Protein AF-A0A7C2IKR9-F1 (afdb_monomer_lite)

pLDDT: mean 73.6, std 21.82, range [35.56, 95.94]

Foldseek 3Di:
DDDDPDPDDDDDPDPPPPDDQKDWDDWDWDQDPVGIWIWIKIAGPVDRDIDIDTHDDDDDPPPPPPDD

Structure (mmCIF, N/CA/C/O backbone):
data_AF-A0A7C2IKR9-F1
#
_entry.id   AF-A0A7C2IKR9-F1
#
loop_
_atom_site.group_PDB
_atom_site.id
_atom_site.type_symbol
_atom_site.label_atom_id
_atom_site.label_alt_id
_atom_site.label_comp_id
_atom_site.label_asym_id
_atom_site.label_entity_id
_atom_site.label_seq_id
_atom_site.pdbx_PDB_ins_code
_atom_site.Cartn_x
_atom_site.Cartn_y
_atom_site.Cartn_z
_atom_site.occupancy
_atom_site.B_iso_or_equiv
_atom_site.auth_seq_id
_atom_site.auth_comp_id
_atom_site.auth_asym_id
_atom_site.auth_atom_id
_atom_site.pdbx_PDB_model_num
ATOM 1 N N . MET A 1 1 ? 17.689 2.635 -9.407 1.00 38.72 1 MET A N 1
ATOM 2 C CA . MET A 1 1 ? 17.010 2.525 -8.099 1.00 38.72 1 MET A CA 1
ATOM 3 C C . MET A 1 1 ? 16.534 3.909 -7.679 1.00 38.72 1 MET A C 1
ATOM 5 O O . MET A 1 1 ? 17.361 4.645 -7.174 1.00 38.72 1 MET A O 1
ATOM 9 N N . GLN A 1 2 ? 15.271 4.275 -7.944 1.00 35.56 2 GLN A N 1
ATOM 10 C CA . GLN A 1 2 ? 14.517 5.361 -7.281 1.00 35.56 2 GLN A CA 1
ATOM 11 C C . GLN A 1 2 ? 13.017 5.139 -7.581 1.00 35.56 2 GLN A C 1
ATOM 13 O O . GLN A 1 2 ? 12.550 5.517 -8.652 1.00 35.56 2 GLN A O 1
ATOM 18 N N . ASN A 1 3 ? 12.268 4.496 -6.679 1.00 35.97 3 ASN A N 1
ATOM 19 C CA . ASN A 1 3 ? 10.811 4.346 -6.806 1.00 35.97 3 ASN A CA 1
ATOM 20 C C . ASN A 1 3 ? 10.136 5.364 -5.880 1.00 35.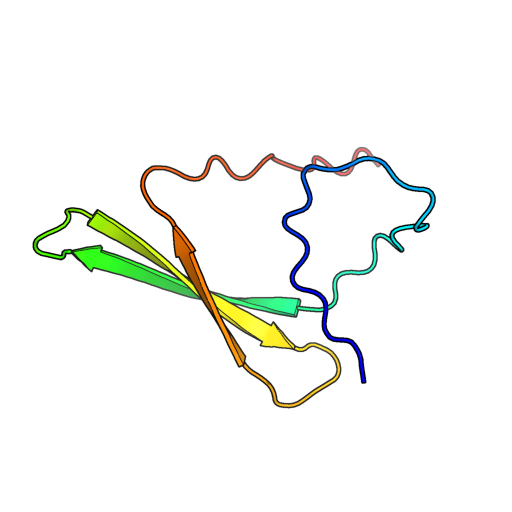97 3 ASN A C 1
ATOM 22 O O . ASN A 1 3 ? 9.905 5.108 -4.704 1.00 35.97 3 ASN A O 1
ATOM 26 N N . VAL A 1 4 ? 9.902 6.569 -6.409 1.00 43.47 4 VAL A N 1
ATOM 27 C CA . VAL A 1 4 ? 9.322 7.697 -5.667 1.00 43.47 4 VAL A CA 1
ATOM 28 C C . VAL A 1 4 ? 7.799 7.550 -5.624 1.00 43.47 4 VAL A C 1
ATOM 30 O O . VAL A 1 4 ? 7.130 7.674 -6.651 1.00 43.47 4 VAL A O 1
ATOM 33 N N . ILE A 1 5 ? 7.239 7.323 -4.433 1.00 47.72 5 ILE A N 1
ATOM 34 C CA . ILE A 1 5 ? 5.809 7.518 -4.164 1.00 47.72 5 ILE A CA 1
ATOM 35 C C . ILE A 1 5 ? 5.592 9.031 -4.062 1.00 47.72 5 ILE A C 1
ATOM 37 O O . ILE A 1 5 ? 5.951 9.654 -3.067 1.00 47.72 5 ILE A O 1
ATOM 41 N N . GLN A 1 6 ? 5.071 9.649 -5.123 1.00 49.44 6 GLN A N 1
ATOM 42 C CA . GLN A 1 6 ? 4.843 11.094 -5.150 1.00 49.44 6 GLN A CA 1
ATOM 43 C C . GLN A 1 6 ? 3.569 11.451 -4.376 1.00 49.44 6 GLN A C 1
ATOM 45 O O . GLN A 1 6 ? 2.465 11.437 -4.918 1.00 49.44 6 GLN A O 1
ATOM 50 N N . HIS A 1 7 ? 3.739 11.819 -3.110 1.00 46.94 7 HIS A N 1
ATOM 51 C CA .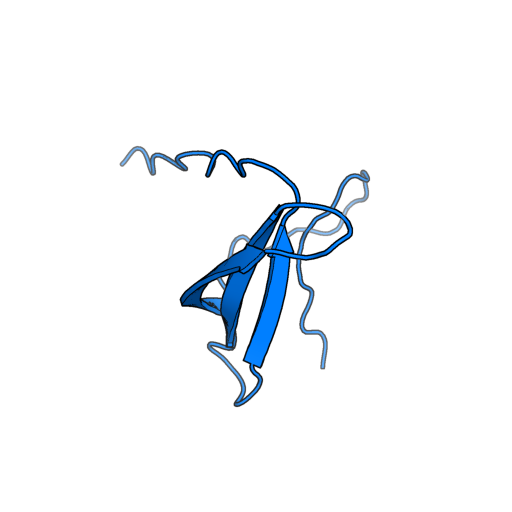 HIS A 1 7 ? 2.908 12.843 -2.488 1.00 46.94 7 HIS A CA 1
ATOM 52 C C . HIS A 1 7 ? 3.848 13.996 -2.128 1.00 46.94 7 HIS A C 1
ATOM 54 O O . HIS A 1 7 ? 4.639 13.875 -1.198 1.00 46.94 7 HIS A O 1
ATOM 60 N N . LEU A 1 8 ? 3.847 15.058 -2.942 1.00 42.97 8 LEU A N 1
ATOM 61 C CA . LEU A 1 8 ? 4.759 16.192 -2.802 1.00 42.97 8 LEU A CA 1
ATOM 62 C C . LEU A 1 8 ? 3.945 17.478 -2.640 1.00 42.97 8 LEU A C 1
ATOM 64 O O . LEU A 1 8 ? 3.338 17.965 -3.592 1.00 42.97 8 LEU A O 1
ATOM 68 N N . SER A 1 9 ? 3.959 18.039 -1.438 1.00 41.84 9 SER A N 1
ATOM 69 C CA . SER A 1 9 ? 3.887 19.482 -1.255 1.00 41.84 9 SER A CA 1
ATOM 70 C C . SER A 1 9 ? 5.322 19.956 -1.054 1.00 41.84 9 SER A C 1
ATOM 72 O O . SER A 1 9 ? 5.813 19.830 0.057 1.00 41.84 9 SER A O 1
ATOM 74 N N . GLU A 1 10 ? 6.004 20.390 -2.121 1.00 43.94 10 GLU A N 1
ATOM 75 C CA . GLU A 1 10 ? 7.066 21.414 -2.077 1.00 43.94 10 GLU A CA 1
ATOM 76 C C . GLU A 1 10 ? 7.676 21.686 -3.464 1.00 43.94 10 GLU A C 1
ATOM 78 O O . GLU A 1 10 ? 7.894 20.798 -4.286 1.00 43.94 10 GLU A O 1
ATOM 83 N N . THR A 1 11 ? 7.904 22.970 -3.723 1.00 52.41 11 THR A N 1
ATOM 84 C CA . THR A 1 11 ? 8.350 23.584 -4.977 1.00 52.41 11 THR A CA 1
ATOM 85 C C . THR A 1 11 ? 9.863 23.458 -5.192 1.00 52.41 11 THR A C 1
ATOM 87 O O . THR A 1 11 ? 10.641 24.084 -4.478 1.00 52.41 11 THR A O 1
ATOM 90 N N . GLY A 1 12 ? 10.282 22.732 -6.234 1.00 56.72 12 GLY A N 1
ATOM 91 C CA . GLY A 1 12 ? 11.662 22.683 -6.744 1.00 56.72 12 GLY A CA 1
ATOM 92 C C . GLY A 1 12 ? 11.709 22.098 -8.169 1.00 56.72 12 GLY A C 1
ATOM 93 O O . GLY A 1 12 ? 10.752 21.435 -8.568 1.00 56.72 12 GLY A O 1
ATOM 94 N N . PRO A 1 13 ? 12.766 22.331 -8.979 1.00 55.84 13 PRO A N 1
ATOM 95 C CA . PRO A 1 13 ? 12.750 22.131 -10.435 1.00 55.84 13 PRO A CA 1
ATOM 96 C C . PRO A 1 13 ? 12.943 20.664 -10.860 1.00 55.84 13 PRO A C 1
ATOM 98 O O . PRO A 1 13 ? 13.585 20.373 -11.870 1.00 55.84 13 PRO A O 1
ATOM 101 N N . PHE A 1 14 ? 12.389 19.713 -10.110 1.00 55.94 14 PHE A N 1
ATOM 102 C CA . PHE A 1 14 ? 12.294 18.341 -10.582 1.00 55.94 14 PHE A CA 1
ATOM 103 C C . PHE A 1 14 ? 11.203 18.297 -11.648 1.00 55.94 14 PHE A C 1
ATOM 105 O O . PHE A 1 14 ? 10.018 18.488 -11.376 1.00 55.94 14 PHE A O 1
ATOM 112 N N . ARG A 1 15 ? 11.606 18.072 -12.903 1.00 56.34 15 ARG A N 1
ATOM 113 C CA . ARG A 1 15 ? 10.663 17.728 -13.968 1.00 56.34 15 ARG A CA 1
ATOM 114 C C . ARG A 1 15 ? 10.053 16.381 -13.602 1.00 56.34 15 ARG A C 1
ATOM 116 O O . ARG A 1 15 ? 10.630 15.334 -13.877 1.00 56.34 15 ARG A O 1
ATOM 123 N N . HIS A 1 16 ? 8.902 16.420 -12.943 1.00 59.25 16 HIS A N 1
ATOM 124 C CA . HIS A 1 16 ? 8.091 15.241 -12.711 1.00 59.25 16 HIS A CA 1
ATOM 125 C C . HIS A 1 16 ? 7.643 14.720 -14.071 1.00 59.25 16 HIS A C 1
ATOM 127 O O . HIS A 1 16 ? 6.771 15.291 -14.728 1.00 59.25 16 HIS A O 1
ATOM 133 N N . THR A 1 17 ? 8.266 13.642 -14.534 1.00 56.91 17 THR A N 1
ATOM 134 C CA . THR A 1 17 ? 7.724 12.916 -15.670 1.00 56.91 17 THR A CA 1
ATOM 135 C C . THR A 1 17 ? 6.394 12.318 -15.215 1.00 56.91 17 THR A C 1
ATOM 137 O O . THR A 1 17 ? 6.375 11.473 -14.325 1.00 56.91 17 THR A O 1
ATOM 140 N N . ASN A 1 18 ? 5.281 12.756 -15.816 1.00 62.94 18 ASN A N 1
ATOM 141 C CA . ASN A 1 18 ? 3.902 12.311 -15.535 1.00 62.94 18 ASN A CA 1
ATOM 142 C C . ASN A 1 18 ? 3.631 10.830 -15.905 1.00 62.94 18 ASN A C 1
ATOM 144 O O . ASN A 1 18 ? 2.500 10.438 -16.205 1.00 62.94 18 ASN A O 1
ATOM 148 N N . LEU A 1 19 ? 4.668 9.994 -15.940 1.00 75.31 19 LEU A N 1
ATOM 149 C CA . LEU A 1 19 ? 4.557 8.569 -16.208 1.00 75.31 19 LEU A CA 1
ATOM 150 C C . LEU A 1 19 ? 4.000 7.873 -14.968 1.00 75.31 19 LEU A C 1
ATOM 152 O O . LEU A 1 19 ? 4.530 8.003 -13.867 1.00 75.31 19 LEU A O 1
ATOM 156 N N . ARG A 1 20 ? 2.934 7.092 -15.158 1.00 79.75 20 ARG A N 1
ATOM 157 C CA . ARG A 1 20 ? 2.447 6.182 -14.119 1.00 79.75 20 ARG A CA 1
ATOM 158 C C . ARG A 1 20 ? 3.492 5.089 -13.915 1.00 79.75 20 ARG A C 1
ATOM 160 O O . ARG A 1 20 ? 3.811 4.377 -14.860 1.00 79.75 20 ARG A O 1
ATOM 167 N N . THR A 1 21 ? 3.994 4.955 -12.695 1.00 89.00 21 THR A N 1
ATOM 168 C CA . THR A 1 21 ? 5.002 3.947 -12.314 1.00 89.00 21 THR A CA 1
ATOM 169 C C . THR A 1 21 ? 4.401 2.772 -11.548 1.00 89.00 21 THR A C 1
ATOM 171 O O . THR A 1 21 ? 4.993 1.698 -11.490 1.00 89.00 21 THR A O 1
ATOM 174 N N . VAL A 1 22 ? 3.200 2.953 -10.996 1.00 92.62 22 VAL A N 1
ATOM 175 C CA . VAL A 1 22 ? 2.476 1.948 -10.218 1.00 92.62 22 VAL A CA 1
ATOM 176 C C . VAL A 1 22 ? 1.021 1.852 -10.672 1.00 92.62 22 VAL A C 1
ATOM 178 O O . VAL A 1 22 ? 0.455 2.804 -11.218 1.00 92.62 22 VAL A O 1
ATOM 181 N N . ARG A 1 23 ? 0.391 0.705 -10.414 1.00 92.06 23 ARG A N 1
ATOM 182 C CA . ARG A 1 23 ? -1.054 0.495 -10.588 1.00 92.06 23 ARG A CA 1
ATOM 183 C C . ARG A 1 23 ? -1.702 0.071 -9.277 1.00 92.06 23 ARG A C 1
ATOM 185 O O . ARG A 1 23 ? -1.097 -0.668 -8.509 1.00 92.06 23 ARG A O 1
ATOM 192 N N . ARG A 1 24 ? -2.939 0.510 -9.043 1.00 93.25 24 ARG A N 1
ATOM 193 C CA . ARG A 1 24 ? -3.756 0.062 -7.909 1.00 93.25 24 ARG A CA 1
ATOM 194 C C . ARG A 1 24 ? -4.182 -1.389 -8.130 1.00 93.25 24 ARG A C 1
ATOM 196 O O . ARG A 1 24 ? -4.612 -1.723 -9.232 1.00 93.25 24 ARG A O 1
ATOM 203 N N . ILE A 1 25 ? -4.059 -2.225 -7.105 1.00 95.44 25 ILE A N 1
ATOM 204 C CA . ILE A 1 25 ? -4.401 -3.656 -7.167 1.00 95.44 25 ILE A CA 1
ATOM 205 C C . ILE A 1 25 ? -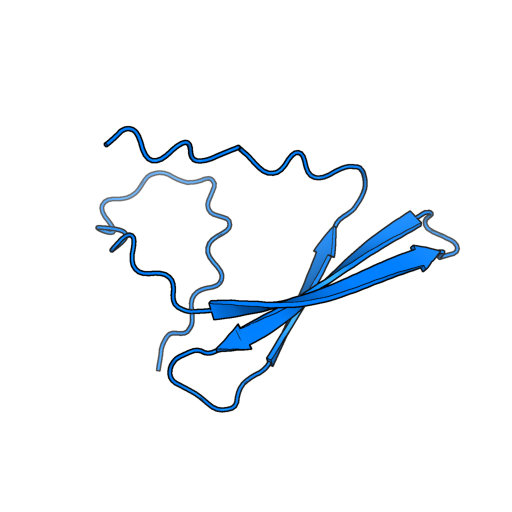5.404 -4.087 -6.095 1.00 95.44 25 ILE A C 1
ATOM 207 O O . ILE A 1 25 ? -6.088 -5.085 -6.287 1.00 95.44 25 ILE A O 1
ATOM 211 N N . ALA A 1 26 ? -5.523 -3.335 -4.999 1.00 92.62 26 ALA A N 1
ATOM 212 C CA . ALA A 1 26 ? -6.452 -3.642 -3.921 1.00 92.62 26 ALA A CA 1
ATOM 213 C C . ALA A 1 26 ? -6.932 -2.369 -3.218 1.00 92.62 26 ALA A C 1
ATOM 215 O O . ALA A 1 26 ? -6.244 -1.342 -3.195 1.00 92.62 26 ALA A O 1
ATOM 216 N N . GLU A 1 27 ? -8.119 -2.453 -2.632 1.00 92.94 27 GLU A N 1
ATOM 217 C CA . GLU A 1 27 ? -8.717 -1.419 -1.801 1.00 92.94 27 GLU A CA 1
ATOM 218 C C . GLU A 1 27 ? -9.523 -2.082 -0.687 1.00 92.94 27 GLU A C 1
ATOM 220 O O . GLU A 1 27 ? -10.300 -2.996 -0.953 1.00 92.94 27 GLU A O 1
ATOM 225 N N . SER A 1 28 ? -9.344 -1.625 0.549 1.00 93.75 28 SER A N 1
ATOM 226 C CA . SER A 1 28 ? -10.145 -2.084 1.682 1.00 93.75 28 SER A CA 1
ATOM 227 C C . SER A 1 28 ? -10.274 -0.998 2.746 1.00 93.75 28 SER A C 1
ATOM 229 O O . SER A 1 28 ? -9.533 -0.014 2.744 1.00 93.75 28 SER A O 1
ATOM 231 N N . ARG A 1 29 ? -11.214 -1.183 3.672 1.00 93.25 29 ARG A N 1
ATOM 232 C CA . ARG A 1 29 ? -11.311 -0.390 4.898 1.00 93.25 29 ARG A CA 1
ATOM 233 C C . ARG A 1 29 ? -10.613 -1.133 6.031 1.00 93.25 29 ARG A C 1
ATOM 235 O O . ARG A 1 29 ? -10.802 -2.335 6.186 1.00 93.25 29 ARG A O 1
ATOM 242 N N . LEU A 1 30 ? -9.845 -0.400 6.825 1.00 92.81 30 LEU A N 1
ATOM 243 C CA . LEU A 1 30 ? -9.215 -0.876 8.048 1.00 92.81 30 LEU A CA 1
ATOM 244 C C . LEU A 1 30 ? -9.749 -0.058 9.229 1.00 92.81 30 LEU A C 1
ATOM 246 O O . LEU A 1 30 ? -9.270 1.055 9.468 1.00 92.81 30 LEU A O 1
ATOM 250 N N . PRO A 1 31 ? -10.737 -0.594 9.958 1.00 91.69 31 PRO A N 1
ATOM 251 C CA . PRO A 1 31 ? -11.126 -0.060 11.252 1.00 91.69 31 PRO A CA 1
ATOM 252 C C . PRO A 1 31 ? -9.990 -0.284 12.254 1.00 91.69 31 PRO A C 1
ATOM 254 O O . PRO A 1 31 ? -9.452 -1.387 12.354 1.00 91.69 31 PRO A O 1
ATOM 257 N N . THR A 1 32 ? -9.620 0.754 12.997 1.00 92.62 32 THR A N 1
ATOM 258 C CA . THR A 1 32 ? -8.628 0.673 14.081 1.00 92.62 32 THR A CA 1
ATOM 259 C C . THR A 1 32 ? -9.125 1.446 15.298 1.00 92.62 32 THR A C 1
ATOM 261 O O . THR A 1 32 ? -10.056 2.244 15.186 1.00 92.62 32 THR A O 1
ATOM 264 N N . GLU A 1 33 ? -8.475 1.276 16.450 1.00 95.94 33 GLU A N 1
ATOM 265 C CA . GLU A 1 33 ? -8.748 2.088 17.648 1.00 95.94 33 GLU A CA 1
ATOM 266 C C . GLU A 1 33 ? -8.513 3.593 17.418 1.00 95.94 33 GLU A C 1
ATOM 268 O O . GLU A 1 33 ? -9.190 4.433 18.003 1.00 95.94 33 GLU A O 1
ATOM 273 N N . PHE A 1 34 ? -7.625 3.946 16.483 1.00 89.38 34 PHE A N 1
ATOM 274 C CA . PHE A 1 34 ? -7.348 5.325 16.068 1.00 89.38 34 PHE A CA 1
ATOM 275 C C . PHE A 1 34 ? -8.342 5.830 15.000 1.00 89.38 34 PHE A C 1
ATOM 277 O O . PHE A 1 34 ? -8.134 6.870 14.365 1.00 89.38 34 PHE A O 1
ATOM 284 N N . GLY A 1 35 ? -9.420 5.078 14.764 1.00 89.81 35 GLY A N 1
ATOM 285 C CA . GLY A 1 35 ? -10.488 5.317 13.797 1.00 89.81 35 GLY A CA 1
ATOM 286 C C . GLY A 1 35 ? -10.265 4.626 12.450 1.00 89.81 35 GLY A C 1
ATOM 287 O O . GLY A 1 35 ? -9.336 3.842 12.268 1.00 89.81 35 GLY A O 1
ATOM 288 N N . ASP A 1 36 ? -11.100 4.961 11.469 1.00 91.50 36 ASP A N 1
ATOM 289 C CA . ASP A 1 36 ? -11.079 4.292 10.166 1.00 91.50 36 ASP A CA 1
ATOM 290 C C . ASP A 1 36 ? -9.958 4.777 9.247 1.00 91.50 36 ASP A C 1
ATOM 292 O O . ASP A 1 36 ? -9.643 5.974 9.189 1.00 91.50 36 ASP A O 1
ATOM 296 N N . PHE A 1 37 ? -9.405 3.827 8.496 1.00 92.00 37 PHE A N 1
ATOM 297 C CA . PHE A 1 37 ? -8.475 4.055 7.400 1.00 92.00 37 PHE A CA 1
ATOM 298 C C . PHE A 1 37 ? -8.956 3.355 6.135 1.00 92.00 37 PHE A C 1
ATOM 300 O O . PHE A 1 37 ? -9.598 2.306 6.171 1.00 92.00 37 PHE A O 1
ATOM 307 N N . GLN A 1 38 ? -8.590 3.917 4.993 1.00 92.44 38 GLN A N 1
ATOM 308 C CA . GLN A 1 38 ? -8.668 3.238 3.712 1.00 92.44 38 GLN A CA 1
ATOM 309 C C . GLN A 1 38 ? -7.270 2.732 3.362 1.00 92.44 38 GLN A C 1
ATOM 311 O O . GLN A 1 38 ? -6.304 3.495 3.352 1.00 92.44 38 GLN A O 1
ATOM 316 N N . ILE A 1 39 ? -7.167 1.438 3.089 1.00 93.62 39 ILE A N 1
ATOM 317 C CA . ILE A 1 39 ? -5.944 0.792 2.628 1.00 93.62 39 ILE A CA 1
ATOM 318 C C . ILE A 1 39 ? -6.004 0.677 1.118 1.00 93.62 39 ILE A C 1
ATOM 320 O O . ILE A 1 39 ? -6.998 0.211 0.556 1.00 93.62 39 ILE A O 1
ATOM 324 N N . ILE A 1 40 ? -4.916 1.066 0.461 1.00 94.56 40 ILE A N 1
ATOM 325 C CA . ILE A 1 40 ? -4.767 0.939 -0.981 1.00 94.56 40 ILE A CA 1
ATOM 326 C C . ILE A 1 40 ? -3.482 0.188 -1.305 1.00 94.56 40 ILE A C 1
ATOM 328 O O . ILE A 1 40 ? -2.395 0.662 -0.989 1.00 94.56 40 ILE A O 1
ATOM 332 N N . GLY A 1 41 ? -3.616 -0.957 -1.972 1.00 94.12 41 GLY A N 1
ATOM 333 C CA . GLY A 1 41 ? -2.488 -1.719 -2.497 1.00 94.12 41 GLY A CA 1
ATOM 334 C C . GLY A 1 41 ? -2.100 -1.240 -3.892 1.00 94.12 41 GLY A C 1
ATOM 335 O O . GLY A 1 41 ? -2.963 -1.073 -4.761 1.00 94.12 41 GLY A O 1
ATOM 336 N N . TYR A 1 42 ? -0.803 -1.068 -4.120 1.00 95.44 42 TYR A N 1
ATOM 337 C CA . TYR A 1 42 ? -0.212 -0.746 -5.411 1.00 95.44 42 TYR A CA 1
ATOM 338 C C . TYR A 1 42 ? 0.848 -1.771 -5.786 1.00 95.44 42 TYR A C 1
ATOM 340 O O . TYR A 1 42 ? 1.584 -2.254 -4.934 1.00 95.44 42 TYR A O 1
ATOM 348 N N . ARG A 1 43 ? 0.975 -2.036 -7.083 1.00 93.38 43 ARG A N 1
ATOM 349 C CA . ARG A 1 43 ? 2.078 -2.815 -7.640 1.00 93.38 43 ARG A CA 1
ATOM 350 C C . ARG A 1 43 ? 2.884 -1.969 -8.605 1.00 93.38 43 ARG A C 1
ATOM 352 O O . ARG A 1 43 ? 2.304 -1.228 -9.407 1.00 93.38 43 ARG A O 1
ATOM 359 N N . SER A 1 44 ? 4.201 -2.111 -8.539 1.00 93.75 44 SER A N 1
ATOM 360 C CA . SER A 1 44 ? 5.110 -1.525 -9.515 1.00 93.75 44 SER A CA 1
ATOM 361 C C . SER A 1 44 ? 4.829 -2.046 -10.925 1.00 93.75 44 SER A C 1
ATOM 363 O O . SER A 1 44 ? 4.503 -3.216 -11.127 1.00 93.75 44 SER A O 1
ATOM 365 N N . LEU A 1 45 ? 4.936 -1.162 -11.915 1.00 93.19 45 LEU A N 1
ATOM 366 C CA . LEU A 1 45 ? 4.873 -1.536 -1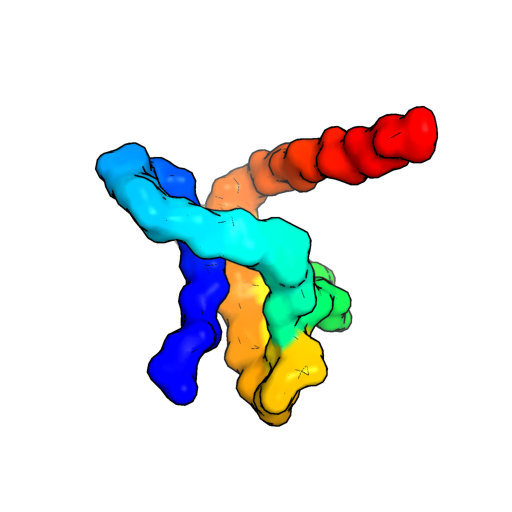3.329 1.00 93.19 45 LEU A CA 1
ATOM 367 C C . LEU A 1 45 ? 6.237 -1.978 -13.874 1.00 93.19 45 LEU A C 1
ATOM 369 O O . LEU A 1 45 ? 6.297 -2.551 -14.956 1.00 93.19 45 LEU A O 1
ATOM 373 N N . THR A 1 46 ? 7.320 -1.705 -13.144 1.00 92.50 46 THR A N 1
ATOM 374 C CA . THR A 1 46 ? 8.705 -1.920 -13.595 1.00 92.50 46 THR A CA 1
ATOM 375 C C . THR A 1 46 ? 9.503 -2.851 -12.683 1.00 92.50 46 THR A C 1
ATOM 377 O O . THR A 1 46 ? 10.623 -3.222 -13.023 1.00 92.50 46 THR A O 1
ATOM 380 N N . SER A 1 47 ? 8.948 -3.246 -11.535 1.00 92.94 47 SER A N 1
ATOM 381 C CA . SER A 1 47 ? 9.569 -4.158 -10.569 1.00 92.94 47 SER A CA 1
ATOM 382 C C . SER A 1 47 ? 8.537 -5.129 -9.982 1.00 92.94 47 SER A C 1
ATOM 384 O O . SER A 1 47 ? 7.338 -5.038 -10.248 1.00 92.94 47 SER A O 1
ATOM 386 N N . ALA A 1 48 ? 9.007 -6.083 -9.178 1.00 94.88 48 ALA A N 1
ATOM 387 C CA . ALA A 1 48 ? 8.150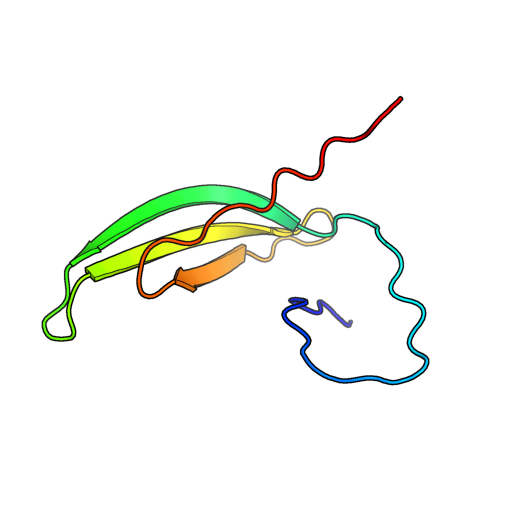 -7.011 -8.439 1.00 94.88 48 ALA A CA 1
ATOM 388 C C . ALA A 1 48 ? 7.614 -6.426 -7.115 1.00 94.88 48 ALA A C 1
ATOM 390 O O . ALA A 1 48 ? 6.943 -7.133 -6.373 1.00 94.88 48 ALA A O 1
ATOM 391 N N . GLU A 1 49 ? 7.916 -5.162 -6.809 1.00 95.75 49 GLU A N 1
ATOM 392 C CA . GLU A 1 49 ? 7.566 -4.537 -5.532 1.00 95.75 49 GLU A CA 1
ATOM 393 C C . GLU A 1 49 ? 6.076 -4.196 -5.430 1.00 95.75 49 GLU A C 1
ATOM 395 O O . GLU A 1 49 ? 5.418 -3.808 -6.408 1.00 95.75 49 GLU A O 1
ATOM 400 N N . GLU A 1 50 ? 5.579 -4.273 -4.198 1.00 93.25 50 GLU A N 1
ATOM 401 C CA . GLU A 1 50 ? 4.234 -3.874 -3.808 1.00 93.25 50 GLU A CA 1
ATOM 402 C C . GLU A 1 50 ? 4.299 -2.819 -2.706 1.00 93.25 50 GLU A C 1
ATOM 404 O O . GLU A 1 50 ? 5.198 -2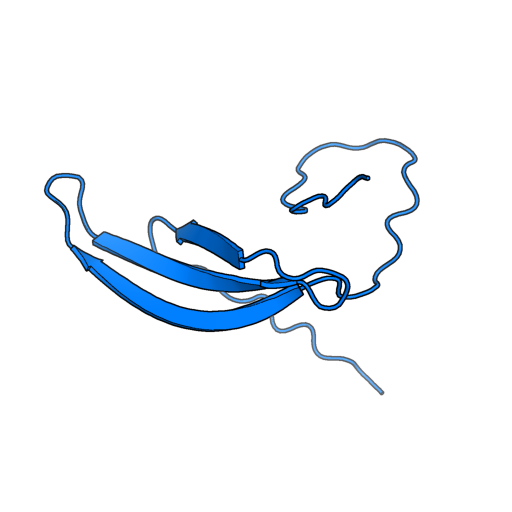.814 -1.865 1.00 93.25 50 GLU A O 1
ATOM 409 N N . PHE A 1 51 ? 3.335 -1.906 -2.726 1.00 94.00 51 PHE A N 1
ATOM 410 C CA . PHE A 1 51 ? 3.259 -0.775 -1.814 1.00 94.00 51 PHE A CA 1
ATOM 411 C C . PHE A 1 51 ? 1.861 -0.682 -1.223 1.00 94.00 51 PHE A C 1
ATOM 413 O O . PHE A 1 51 ? 0.871 -1.004 -1.883 1.00 94.00 51 PHE A O 1
ATOM 420 N N . ILE A 1 52 ? 1.773 -0.179 0.005 1.00 93.56 52 ILE A N 1
ATOM 421 C CA . ILE A 1 52 ? 0.506 0.040 0.697 1.00 93.56 52 ILE A CA 1
ATOM 422 C C . ILE A 1 52 ? 0.416 1.509 1.100 1.00 93.56 52 ILE A C 1
ATOM 424 O O . ILE A 1 52 ? 1.321 2.039 1.739 1.00 93.56 52 ILE A O 1
ATOM 428 N N . ALA A 1 53 ? -0.691 2.158 0.746 1.00 91.62 53 ALA A N 1
ATOM 429 C CA . ALA A 1 53 ? -1.040 3.477 1.252 1.00 91.62 53 ALA A CA 1
ATOM 430 C C . ALA A 1 53 ? -2.139 3.355 2.313 1.00 91.62 53 ALA A C 1
ATOM 432 O O . ALA A 1 53 ? -3.188 2.759 2.058 1.00 91.62 53 ALA A O 1
ATOM 433 N N . LEU A 1 54 ? -1.896 3.953 3.480 1.00 91.25 54 LEU A N 1
ATOM 434 C CA . LEU A 1 54 ? -2.881 4.163 4.537 1.00 91.25 54 LEU A CA 1
ATOM 435 C C . LEU A 1 54 ? -3.423 5.585 4.416 1.00 91.25 54 LEU A C 1
ATOM 437 O O . LEU A 1 54 ? -2.680 6.555 4.543 1.00 91.25 54 LEU A O 1
ATOM 441 N N . VAL A 1 55 ? -4.720 5.709 4.165 1.00 91.06 55 VAL A N 1
ATOM 442 C CA . VAL A 1 55 ? -5.391 6.997 3.991 1.00 91.06 55 VAL A CA 1
ATOM 443 C C . VAL A 1 55 ? -6.334 7.219 5.161 1.00 91.06 55 VAL A C 1
ATOM 445 O O . VAL A 1 55 ? -7.246 6.424 5.393 1.00 91.06 55 VAL A O 1
ATOM 448 N N . LYS A 1 56 ? -6.131 8.314 5.895 1.00 88.00 56 LYS A N 1
ATOM 449 C CA . LYS A 1 56 ? -7.066 8.764 6.926 1.00 88.00 56 LYS A CA 1
ATOM 450 C C . LYS A 1 56 ? -8.156 9.630 6.289 1.00 88.00 56 LYS A C 1
ATOM 452 O O . LYS A 1 56 ? -7.849 10.622 5.634 1.00 88.00 56 LYS A O 1
ATOM 457 N N . GLY A 1 57 ? -9.424 9.283 6.514 1.00 77.50 57 GLY A N 1
ATOM 458 C CA . GLY A 1 57 ? -10.571 10.017 5.962 1.00 77.50 57 GLY A CA 1
ATOM 459 C C . GLY A 1 57 ? -10.868 9.704 4.487 1.00 77.50 57 GLY A C 1
ATOM 460 O O . GLY A 1 57 ? -10.356 8.740 3.924 1.00 77.50 57 GLY A O 1
ATOM 461 N N . VAL A 1 58 ? -11.738 10.502 3.856 1.00 64.81 58 VAL A N 1
ATOM 462 C CA . VAL A 1 58 ? -12.140 10.308 2.451 1.00 64.81 58 VAL A CA 1
ATOM 463 C C . VAL A 1 58 ? -11.100 10.945 1.533 1.00 64.81 58 VAL A C 1
ATOM 465 O O . VAL A 1 58 ? -11.054 12.171 1.406 1.00 64.81 58 VAL A O 1
ATOM 468 N N . SER A 1 59 ? -10.292 10.134 0.844 1.00 60.34 59 SER A N 1
ATOM 469 C CA . SER A 1 59 ? -9.538 10.657 -0.299 1.00 60.34 59 SER A CA 1
ATOM 470 C C . SER A 1 59 ? -10.533 10.977 -1.413 1.00 60.34 59 SER A C 1
ATOM 472 O O . SER A 1 59 ? -11.218 10.091 -1.914 1.00 60.34 59 SER A O 1
ATOM 474 N N . ARG A 1 60 ? -10.670 12.252 -1.798 1.00 56.16 60 ARG A N 1
ATOM 475 C CA . ARG A 1 60 ? -11.327 12.576 -3.071 1.00 56.16 60 ARG A CA 1
ATOM 476 C C . ARG A 1 60 ? -10.320 12.229 -4.161 1.00 56.16 60 ARG A C 1
ATOM 478 O O . ARG A 1 60 ? -9.313 12.934 -4.252 1.00 56.16 60 ARG A O 1
ATOM 485 N N . PRO A 1 61 ? -10.528 11.182 -4.980 1.00 52.97 61 PRO A N 1
ATOM 486 C CA . PRO A 1 61 ? -9.691 11.019 -6.150 1.00 52.97 61 PRO A CA 1
ATOM 487 C C . PRO A 1 61 ? -9.960 12.238 -7.031 1.00 52.97 61 PRO A C 1
ATOM 489 O O . PRO A 1 61 ? -11.081 12.433 -7.504 1.00 52.97 61 PRO A O 1
ATOM 492 N N . ALA A 1 62 ? -8.960 13.105 -7.201 1.00 50.41 62 ALA A N 1
ATOM 493 C CA . ALA A 1 62 ? -9.037 14.149 -8.205 1.00 50.41 62 ALA A CA 1
ATOM 494 C C . ALA A 1 62 ? -9.252 13.432 -9.539 1.00 50.41 62 ALA A C 1
ATOM 496 O O . ALA A 1 62 ? -8.374 12.711 -10.019 1.00 50.41 62 ALA A O 1
ATOM 497 N N . LEU A 1 63 ? -10.462 13.553 -10.088 1.00 44.16 63 LEU A N 1
ATOM 498 C CA . LEU A 1 63 ? -10.781 13.099 -11.429 1.00 44.16 63 LEU A CA 1
ATOM 499 C C . LEU A 1 63 ? -9.866 13.876 -12.372 1.00 44.16 63 LEU A C 1
ATOM 501 O O . LEU A 1 63 ? -10.189 14.985 -12.790 1.00 44.16 63 LEU A O 1
ATOM 505 N N . LEU A 1 64 ? -8.711 13.298 -12.698 1.00 50.69 64 LEU A N 1
ATOM 506 C CA . LEU A 1 64 ? -7.919 13.696 -13.848 1.00 50.69 64 LEU A CA 1
ATOM 507 C C . LEU A 1 64 ? -8.757 13.332 -15.074 1.00 50.69 64 LEU A C 1
ATOM 509 O O . LEU A 1 64 ? -8.581 12.270 -15.673 1.00 50.69 64 LEU A O 1
ATOM 513 N N . LYS A 1 65 ? -9.726 14.190 -15.411 1.00 38.12 65 LYS A N 1
ATOM 514 C CA . LYS A 1 65 ? -10.359 14.178 -16.721 1.00 38.12 65 LYS A CA 1
ATOM 515 C C . LYS A 1 65 ? -9.227 14.437 -17.709 1.00 38.12 65 LYS A C 1
ATOM 517 O O . LYS A 1 65 ? -8.746 15.559 -17.825 1.00 38.12 65 LYS A O 1
ATOM 522 N N . LYS A 1 66 ? -8.751 13.382 -18.372 1.00 50.56 66 LYS A N 1
ATOM 523 C CA . LYS A 1 66 ? -8.020 13.548 -19.624 1.00 50.56 66 LYS A CA 1
ATOM 524 C C . LYS A 1 66 ? -9.034 14.107 -20.614 1.00 50.56 66 LYS A C 1
ATOM 526 O O . LYS A 1 66 ? -9.821 13.348 -21.170 1.00 50.56 66 LYS A O 1
ATOM 531 N N . SER A 1 67 ? -9.063 15.429 -20.741 1.00 36.91 67 SER A N 1
ATOM 532 C CA . SER A 1 67 ? -9.633 16.073 -21.915 1.00 36.91 67 SER A CA 1
ATOM 533 C C . SER A 1 67 ? -8.795 15.618 -23.105 1.00 36.91 67 SER A C 1
ATOM 535 O O . SER A 1 67 ? -7.579 15.830 -23.119 1.00 36.91 67 SER A O 1
ATOM 537 N N . ALA A 1 68 ? -9.445 14.865 -23.989 1.00 44.16 68 ALA A N 1
ATOM 538 C CA . ALA A 1 68 ? -8.980 14.596 -25.340 1.00 44.16 68 ALA A CA 1
ATOM 539 C C . ALA A 1 68 ? -9.100 15.865 -26.192 1.00 44.16 68 ALA A C 1
ATOM 541 O O . ALA A 1 68 ? -9.954 16.715 -25.841 1.00 44.16 68 ALA A O 1
#

Sequence (68 aa):
MQNVIQHLSETGPFRHTNLRTVRRIAESRLPTEFGDFQIIGYRSLTSAEEFIALVKGVSRPALLKKSA

Secondary structure (DSSP, 8-state):
---------------------EEEEEEEEEEETTEEEEEEEEEESSSS-EEEEEEES-----------

Radius of gyration: 14.45 Å; chains: 1; bounding box: 29×31×43 Å